Protein AF-A0A3A0BQT2-F1 (afdb_monomer_lite)

Secondary structure (DSSP, 8-state):
-HHHHHHHHHHHHHHHHHHHHHHHHHHHH-TTSPPTTTS--HHHHHHSS--SHHHHHHHHHHHS-TTT--HHHHHSGGG---HHHHHHHHHHHHHIIIIIIIHIIIIIIIIHHHHHHHHT-SS-S-HHHHHH-

Foldseek 3Di:
DQLVVLVVQLVVLCCVLVVLVVVLVVCVVPVPDADPPQFADPVCVVPVDHDDPNNVVLVVQQPDDPVPRDPCCVQAPRRRGDPVNSVVSVVVSVCSCVPRHPCSNVCVNCVFPPVCVVVVHPGDPDVVVNNVD

pLDDT: mean 86.45, std 8.44, range [69.0, 97.0]

Structure (mmCIF, N/CA/C/O backbone):
data_AF-A0A3A0BQT2-F1
#
_entry.id   AF-A0A3A0BQT2-F1
#
loop_
_atom_site.group_PDB
_atom_site.id
_atom_site.type_symbol
_atom_site.label_atom_id
_atom_site.label_alt_id
_atom_site.label_comp_id
_atom_site.label_asym_id
_atom_site.label_entity_id
_atom_site.label_seq_id
_atom_site.pdbx_PDB_ins_code
_atom_site.Cartn_x
_atom_site.Cartn_y
_atom_site.Cartn_z
_atom_site.occupancy
_atom_site.B_iso_or_equiv
_atom_site.auth_seq_id
_atom_site.auth_comp_id
_atom_site.auth_asym_id
_atom_site.auth_atom_id
_atom_site.pdbx_PDB_model_num
ATOM 1 N N . MET A 1 1 ? 19.676 -8.290 -10.763 1.00 78.88 1 MET A N 1
ATOM 2 C CA . MET A 1 1 ? 18.683 -8.021 -11.828 1.00 78.88 1 MET A CA 1
ATOM 3 C C . MET A 1 1 ? 17.628 -7.108 -11.239 1.00 78.88 1 MET A C 1
ATOM 5 O O . MET A 1 1 ? 16.939 -7.546 -10.324 1.00 78.88 1 MET A O 1
ATOM 9 N N . ILE A 1 2 ? 17.537 -5.874 -11.729 1.00 89.88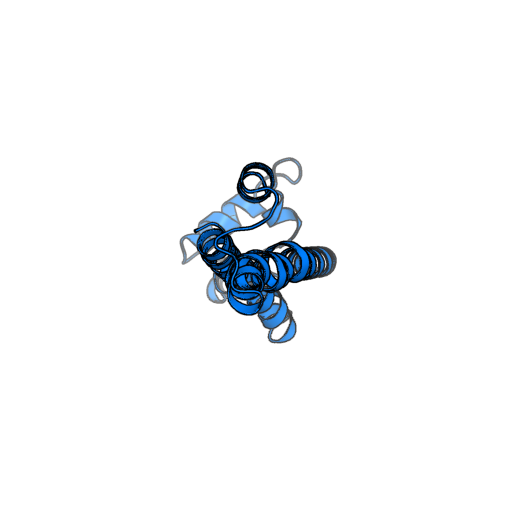 2 ILE A N 1
ATOM 10 C CA . ILE A 1 2 ? 16.664 -4.826 -11.172 1.00 89.88 2 ILE A CA 1
ATOM 11 C C . ILE A 1 2 ? 15.186 -5.251 -11.201 1.00 89.88 2 ILE A C 1
ATOM 13 O O . ILE A 1 2 ? 14.493 -5.151 -10.195 1.00 89.88 2 ILE A O 1
ATOM 17 N N . GLY A 1 3 ? 14.727 -5.901 -12.278 1.00 90.25 3 GLY A N 1
ATOM 18 C CA . GLY A 1 3 ? 13.347 -6.406 -12.354 1.00 90.25 3 GLY A CA 1
ATOM 19 C C . GLY A 1 3 ? 12.954 -7.384 -11.229 1.00 90.25 3 GLY A C 1
ATOM 20 O O . GLY A 1 3 ? 11.826 -7.350 -10.748 1.00 90.25 3 GLY A O 1
ATOM 21 N N . LYS A 1 4 ? 13.889 -8.205 -10.722 1.00 91.25 4 LYS A N 1
ATOM 22 C CA . LYS A 1 4 ? 13.617 -9.103 -9.579 1.00 91.25 4 LYS A CA 1
ATOM 23 C C . LYS A 1 4 ? 13.460 -8.339 -8.259 1.00 91.25 4 LYS A C 1
ATOM 25 O O . LYS A 1 4 ? 12.743 -8.804 -7.380 1.00 91.25 4 LYS A O 1
ATOM 30 N N . GLN A 1 5 ? 14.116 -7.187 -8.118 1.00 92.88 5 GLN A N 1
ATOM 31 C CA . GLN A 1 5 ? 13.978 -6.324 -6.941 1.00 92.88 5 GLN A CA 1
ATOM 32 C C . GLN A 1 5 ? 12.600 -5.659 -6.936 1.00 92.88 5 GLN A C 1
ATOM 34 O O . GLN A 1 5 ? 11.903 -5.732 -5.928 1.00 92.88 5 GLN A O 1
ATOM 39 N N . PHE A 1 6 ? 12.156 -5.138 -8.085 1.00 95.50 6 PHE A N 1
ATOM 40 C CA . PHE A 1 6 ? 10.790 -4.638 -8.250 1.00 95.50 6 PHE A CA 1
ATOM 41 C C . PHE A 1 6 ? 9.729 -5.700 -7.953 1.00 95.50 6 PHE A C 1
ATOM 43 O O . PHE A 1 6 ? 8.733 -5.399 -7.300 1.00 95.50 6 PHE A O 1
ATOM 50 N N . LEU A 1 7 ? 9.954 -6.953 -8.368 1.00 94.81 7 LEU A N 1
ATOM 51 C CA . LEU A 1 7 ? 9.053 -8.056 -8.030 1.00 94.81 7 LEU A CA 1
ATOM 52 C C . LEU A 1 7 ? 8.989 -8.293 -6.517 1.00 94.81 7 LEU A C 1
ATOM 54 O O . LEU A 1 7 ? 7.901 -8.392 -5.962 1.00 94.81 7 LEU A O 1
ATOM 58 N N . ALA A 1 8 ? 10.142 -8.371 -5.848 1.00 95.62 8 ALA A N 1
ATOM 59 C CA . ALA A 1 8 ? 10.200 -8.607 -4.408 1.00 95.62 8 ALA A CA 1
ATOM 60 C C . ALA A 1 8 ? 9.507 -7.487 -3.614 1.00 95.62 8 ALA A C 1
ATOM 62 O O . ALA A 1 8 ? 8.710 -7.770 -2.721 1.00 95.62 8 ALA A O 1
ATOM 63 N N . VAL A 1 9 ? 9.760 -6.224 -3.971 1.00 94.00 9 VAL A N 1
ATOM 64 C CA . VAL A 1 9 ? 9.125 -5.065 -3.326 1.00 94.00 9 VAL A CA 1
ATOM 65 C C . VAL A 1 9 ? 7.626 -5.025 -3.620 1.00 94.00 9 VAL A C 1
ATOM 67 O O . VAL A 1 9 ? 6.838 -4.839 -2.697 1.00 94.00 9 VAL A O 1
ATOM 70 N N . GLY A 1 10 ? 7.212 -5.259 -4.867 1.00 94.81 10 GLY A N 1
ATOM 71 C CA . GLY A 1 10 ? 5.799 -5.284 -5.245 1.00 94.81 10 GLY A CA 1
ATOM 72 C C . GLY A 1 10 ? 5.012 -6.381 -4.524 1.00 94.81 10 GLY A C 1
ATOM 73 O O . GLY A 1 10 ? 3.901 -6.135 -4.061 1.00 94.81 10 GLY A O 1
ATOM 74 N N . LEU A 1 11 ? 5.599 -7.571 -4.359 1.00 95.44 11 LEU A N 1
ATOM 75 C CA . LEU A 1 11 ? 4.996 -8.660 -3.583 1.00 95.44 11 LEU A CA 1
ATOM 76 C C . LEU A 1 11 ? 4.926 -8.338 -2.086 1.00 95.44 11 LEU A C 1
ATOM 78 O O . LEU A 1 11 ? 3.917 -8.627 -1.451 1.00 95.44 11 LEU A O 1
ATOM 82 N N . LEU A 1 12 ? 5.952 -7.699 -1.520 1.00 95.75 12 LEU A N 1
ATOM 83 C CA . LEU A 1 12 ? 5.912 -7.230 -0.134 1.00 95.75 12 LEU A CA 1
ATOM 84 C C . LEU A 1 12 ? 4.799 -6.191 0.058 1.00 95.75 12 LEU A C 1
ATOM 86 O O . LEU A 1 12 ? 3.989 -6.316 0.973 1.00 95.75 12 LEU A O 1
ATOM 90 N N . MET A 1 13 ? 4.706 -5.203 -0.831 1.00 96.56 13 MET A N 1
ATOM 91 C CA . MET A 1 13 ? 3.670 -4.168 -0.780 1.00 96.56 13 MET A CA 1
ATOM 92 C C . MET A 1 13 ? 2.269 -4.733 -1.027 1.00 96.56 13 MET A C 1
ATOM 94 O O . MET A 1 13 ? 1.300 -4.231 -0.462 1.00 96.56 13 MET A O 1
ATOM 98 N N . MET A 1 14 ? 2.151 -5.821 -1.793 1.00 95.62 14 MET A N 1
ATOM 99 C CA . MET A 1 14 ? 0.893 -6.546 -1.975 1.00 95.62 14 MET A CA 1
ATOM 100 C C . MET A 1 14 ? 0.372 -7.124 -0.656 1.00 95.62 14 MET A C 1
ATOM 102 O O . MET A 1 14 ? -0.840 -7.144 -0.457 1.00 95.62 14 MET A O 1
ATOM 106 N N . ILE A 1 15 ? 1.246 -7.534 0.270 1.00 95.12 15 ILE A N 1
ATOM 107 C CA . ILE A 1 15 ? 0.826 -7.996 1.602 1.00 95.12 15 ILE A CA 1
ATOM 108 C C . ILE A 1 15 ? 0.208 -6.839 2.393 1.00 95.12 15 ILE A C 1
ATOM 110 O O . ILE A 1 15 ? -0.855 -7.007 2.985 1.00 95.12 15 ILE A O 1
ATOM 114 N N . PHE A 1 16 ? 0.814 -5.649 2.361 1.00 93.44 16 PHE A N 1
ATOM 115 C CA . PHE A 1 16 ? 0.260 -4.467 3.030 1.00 93.44 16 PHE A CA 1
ATOM 116 C C . PHE A 1 16 ? -1.051 -4.004 2.385 1.00 93.44 16 PHE A C 1
ATOM 118 O O . PHE A 1 16 ? -2.051 -3.816 3.077 1.00 93.44 16 PHE A O 1
ATOM 125 N N . GLY A 1 17 ? -1.080 -3.878 1.055 1.00 94.00 17 GLY A N 1
ATOM 126 C CA . GLY A 1 17 ? -2.278 -3.505 0.304 1.00 94.00 17 GLY A CA 1
ATOM 127 C C . GLY A 1 17 ? -3.418 -4.506 0.505 1.00 94.00 17 GLY A C 1
ATOM 128 O O . GLY A 1 17 ? -4.528 -4.113 0.860 1.00 94.00 17 GLY A O 1
ATOM 129 N N . GLY A 1 18 ? -3.144 -5.803 0.363 1.00 93.56 18 GLY A N 1
ATOM 130 C CA . GLY A 1 18 ? -4.101 -6.877 0.631 1.00 93.56 18 GLY A CA 1
ATOM 131 C C . GLY A 1 18 ? -4.550 -6.921 2.093 1.00 93.56 18 GLY A C 1
ATOM 132 O O . GLY A 1 18 ? -5.733 -7.115 2.361 1.00 93.56 18 GLY A O 1
ATOM 133 N N . GLY A 1 19 ? -3.646 -6.649 3.037 1.00 92.44 19 GLY A N 1
ATOM 134 C CA . GLY A 1 19 ? -3.960 -6.514 4.458 1.00 92.44 19 GLY A CA 1
ATOM 135 C C . GLY A 1 19 ? -4.996 -5.422 4.714 1.00 92.44 19 GLY A C 1
ATOM 136 O O . GLY A 1 19 ? -6.020 -5.688 5.340 1.00 92.44 19 GLY A O 1
ATOM 137 N N . PHE A 1 20 ? -4.807 -4.225 4.148 1.00 91.81 20 PHE A N 1
ATOM 138 C CA . PHE A 1 20 ? -5.813 -3.161 4.233 1.00 91.81 20 PHE A CA 1
ATOM 139 C C . PHE A 1 20 ? -7.153 -3.560 3.605 1.00 91.81 20 PHE A C 1
ATOM 141 O O . PHE A 1 20 ? -8.201 -3.184 4.133 1.00 91.81 20 PHE A O 1
ATOM 148 N N . ALA A 1 21 ? -7.134 -4.371 2.539 1.00 92.19 21 ALA A N 1
ATOM 149 C CA . ALA A 1 21 ? -8.353 -4.900 1.933 1.00 92.19 21 ALA A CA 1
ATOM 150 C C . ALA A 1 21 ? -9.169 -5.773 2.883 1.00 92.19 21 ALA A C 1
ATOM 152 O O . ALA A 1 21 ? -10.396 -5.681 2.926 1.00 92.19 21 ALA A O 1
ATOM 153 N N . LEU A 1 22 ? -8.489 -6.591 3.683 1.00 91.31 22 LEU A N 1
ATOM 154 C CA . LEU A 1 22 ? -9.140 -7.423 4.687 1.00 91.31 22 LEU A CA 1
ATOM 155 C C . LEU A 1 22 ? -9.762 -6.582 5.807 1.00 91.31 22 LEU A C 1
ATOM 157 O O . LEU A 1 22 ? -10.847 -6.922 6.270 1.00 91.31 22 LEU A O 1
ATOM 161 N N . LEU A 1 23 ? -9.137 -5.464 6.190 1.00 88.06 23 LEU A N 1
ATOM 162 C CA . LEU A 1 23 ? -9.659 -4.593 7.248 1.00 88.06 23 LEU A CA 1
ATOM 163 C C . LEU A 1 23 ? -10.996 -3.947 6.869 1.00 88.06 23 LEU A C 1
ATOM 165 O O . LEU A 1 23 ? -11.965 -4.058 7.617 1.00 88.06 23 LEU A O 1
ATOM 169 N N . PHE A 1 24 ? -11.093 -3.306 5.699 1.00 87.00 24 PHE A N 1
ATOM 170 C CA . PHE A 1 24 ? -12.369 -2.706 5.293 1.00 87.00 24 PHE A CA 1
ATOM 171 C C . PHE A 1 24 ? -13.410 -3.763 4.906 1.00 87.00 24 PHE A C 1
ATOM 173 O O . PHE A 1 24 ? -14.608 -3.515 5.029 1.00 87.00 24 PHE A O 1
ATOM 180 N N . ARG A 1 25 ? -12.979 -4.955 4.464 1.00 89.25 25 ARG A N 1
ATOM 181 C CA . ARG A 1 25 ? -13.884 -6.082 4.212 1.00 89.25 25 ARG A CA 1
ATOM 182 C C . ARG A 1 25 ? -14.483 -6.620 5.508 1.00 89.25 25 ARG A C 1
ATOM 184 O O . ARG A 1 25 ? -15.661 -6.961 5.510 1.00 89.25 25 ARG A O 1
ATOM 191 N N . TRP A 1 26 ? -13.709 -6.656 6.593 1.00 87.19 26 TRP A N 1
ATOM 192 C CA . TRP A 1 26 ? -14.228 -6.972 7.922 1.00 87.19 26 TRP A CA 1
ATOM 193 C C . TRP A 1 26 ? -15.283 -5.955 8.351 1.00 87.19 26 TRP A C 1
ATOM 195 O O . TRP A 1 26 ? -16.391 -6.349 8.694 1.00 87.19 26 TRP A O 1
ATOM 205 N N . GLN A 1 27 ? -14.986 -4.660 8.220 1.00 85.25 27 GLN A N 1
ATOM 206 C CA . GLN A 1 27 ? -15.934 -3.600 8.569 1.00 85.25 27 GLN A CA 1
ATOM 207 C C . GLN A 1 27 ? -17.247 -3.678 7.772 1.00 85.25 27 GLN A C 1
ATOM 209 O O . GLN A 1 27 ? -18.309 -3.369 8.300 1.00 85.25 27 GLN A O 1
ATOM 214 N N . LEU A 1 28 ? -17.197 -4.098 6.503 1.00 86.88 28 LEU A N 1
ATOM 215 C CA . LEU A 1 28 ? -18.401 -4.312 5.690 1.00 86.88 28 LEU A CA 1
ATOM 216 C C . LEU A 1 28 ? -19.206 -5.550 6.117 1.00 86.88 28 LEU A C 1
ATOM 218 O O . LEU A 1 28 ? -20.416 -5.574 5.916 1.00 86.88 28 LEU A O 1
ATOM 222 N N . ALA A 1 29 ? -18.547 -6.581 6.652 1.00 88.75 29 ALA A N 1
ATOM 223 C CA . ALA A 1 29 ? -19.200 -7.810 7.099 1.00 88.75 29 ALA A CA 1
ATOM 224 C C . ALA A 1 29 ? -19.798 -7.676 8.509 1.00 88.75 29 ALA A C 1
ATOM 226 O O . ALA A 1 29 ? -20.903 -8.158 8.748 1.00 88.75 29 ALA A O 1
ATOM 227 N N . TYR A 1 30 ? -19.081 -7.013 9.420 1.00 85.81 30 TYR A N 1
ATOM 228 C CA . TYR A 1 30 ? -19.456 -6.843 10.823 1.00 85.81 30 TYR A CA 1
ATOM 229 C C . TYR A 1 30 ? -19.205 -5.390 11.264 1.00 85.81 30 TYR A C 1
ATOM 231 O O . TYR A 1 30 ? -18.162 -5.099 11.848 1.00 85.81 30 TYR A O 1
ATOM 239 N N . PRO A 1 31 ? -20.132 -4.458 10.981 1.00 79.06 31 PRO A N 1
ATOM 240 C CA . PRO A 1 31 ? -19.903 -3.026 11.191 1.00 79.06 31 PRO A CA 1
ATOM 241 C C . PRO A 1 31 ? -19.764 -2.628 12.665 1.00 79.06 31 PRO A C 1
ATOM 243 O O . PRO A 1 31 ? -19.020 -1.698 12.977 1.00 79.06 31 PRO A O 1
ATOM 246 N N . ASP A 1 32 ? -20.456 -3.339 13.556 1.00 78.62 32 ASP A N 1
ATOM 247 C CA . ASP A 1 32 ? -20.498 -3.045 14.993 1.00 78.62 32 ASP A CA 1
ATOM 248 C C . ASP A 1 32 ? -19.456 -3.834 15.797 1.00 78.62 32 ASP A C 1
ATOM 250 O O . ASP A 1 32 ? -19.334 -3.651 17.008 1.00 78.62 32 ASP A O 1
ATOM 254 N N . GLN A 1 33 ? -18.704 -4.725 15.142 1.00 80.81 33 GLN A N 1
ATOM 255 C CA . GLN A 1 33 ? -17.689 -5.528 15.811 1.00 80.81 33 GLN A CA 1
ATOM 256 C C . GLN A 1 33 ? -16.298 -4.917 15.630 1.00 80.81 33 GLN A C 1
ATOM 258 O O . GLN A 1 33 ? -15.926 -4.514 14.524 1.00 80.81 33 GLN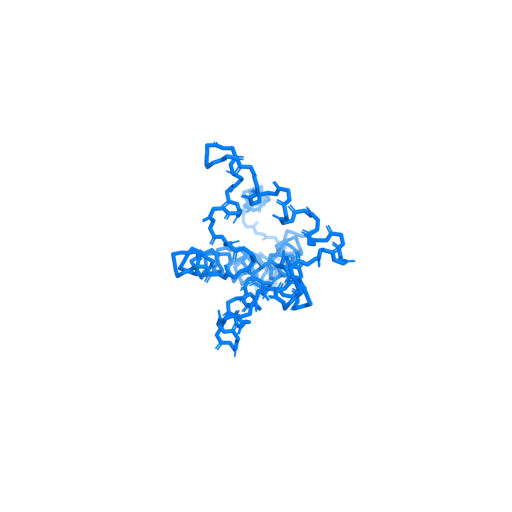 A O 1
ATOM 263 N N . PRO A 1 34 ? -15.490 -4.885 16.697 1.00 83.38 34 PRO A N 1
ATOM 264 C CA . PRO A 1 34 ? -14.120 -4.418 16.614 1.00 83.38 34 PRO A CA 1
ATOM 265 C C . PRO A 1 34 ? -13.265 -5.366 15.759 1.00 83.38 34 PRO A C 1
ATOM 267 O O . PRO A 1 34 ? -13.588 -6.542 15.568 1.00 83.38 34 PRO A O 1
ATOM 270 N N . LEU A 1 35 ? -12.158 -4.854 15.215 1.00 83.06 35 LEU A N 1
ATOM 271 C CA . LEU A 1 35 ? -11.259 -5.668 14.392 1.00 83.06 35 LEU A CA 1
ATOM 272 C C . LEU A 1 35 ? -10.688 -6.853 15.194 1.00 83.06 35 LEU A C 1
ATOM 274 O O . LEU A 1 35 ? -10.196 -6.647 16.300 1.00 83.06 35 LEU A O 1
ATOM 278 N N . PRO A 1 36 ? -10.599 -8.061 14.614 1.00 75.50 36 PRO A N 1
ATOM 279 C CA . PRO A 1 36 ? -10.253 -9.281 15.350 1.00 75.50 36 PRO A CA 1
ATOM 280 C C . PRO A 1 36 ? -8.798 -9.322 15.842 1.00 75.50 36 PRO A C 1
ATOM 282 O O . PRO A 1 36 ? -8.479 -10.086 16.745 1.00 75.50 36 PRO A O 1
ATOM 285 N N . LEU A 1 37 ? -7.904 -8.528 15.241 1.00 71.25 37 LEU A N 1
ATOM 286 C CA . LEU A 1 37 ? -6.476 -8.508 15.586 1.00 71.25 37 LEU A CA 1
ATOM 287 C C . LEU A 1 37 ? -6.069 -7.298 16.435 1.00 71.25 37 LEU A C 1
ATOM 289 O O . LEU A 1 37 ? -5.064 -7.339 17.137 1.00 71.25 37 LEU A O 1
ATOM 293 N N . ILE A 1 38 ? -6.801 -6.196 16.295 1.00 76.12 38 ILE A N 1
ATOM 294 C CA . ILE A 1 38 ? -6.412 -4.893 16.840 1.00 76.12 38 ILE A CA 1
ATOM 295 C C . ILE A 1 38 ? -7.429 -4.408 17.854 1.00 76.12 38 ILE A C 1
ATOM 297 O O . ILE A 1 38 ? -7.041 -3.664 18.734 1.00 76.12 38 ILE A O 1
ATOM 301 N N . GLY A 1 39 ? -8.701 -4.774 17.740 1.00 77.00 39 GLY A N 1
ATOM 302 C CA . GLY A 1 39 ? -9.756 -4.236 18.577 1.00 77.00 39 GLY A CA 1
ATOM 303 C C . GLY A 1 39 ? -9.981 -4.996 19.878 1.00 77.00 39 GLY A C 1
ATOM 304 O O . GLY A 1 39 ? -9.327 -6.004 20.144 1.00 77.00 39 GLY A O 1
ATOM 305 N N . ALA A 1 40 ? -10.882 -4.466 20.703 1.00 75.50 40 ALA A N 1
ATOM 306 C CA . ALA A 1 40 ? -11.232 -5.085 21.971 1.00 75.50 40 ALA A CA 1
ATOM 307 C C . ALA A 1 40 ? -11.921 -6.442 21.756 1.00 75.50 40 ALA A C 1
ATOM 309 O O . ALA A 1 40 ? -12.612 -6.649 20.758 1.00 75.50 40 ALA A O 1
ATOM 310 N N . SER A 1 41 ? -11.733 -7.380 22.680 1.00 73.25 41 SER A N 1
ATOM 311 C CA . SER A 1 41 ? -12.360 -8.696 22.591 1.00 73.25 41 SER A CA 1
ATOM 312 C C . SER A 1 41 ? -13.888 -8.595 22.704 1.00 73.25 41 SER A C 1
ATOM 314 O O . SER A 1 41 ? -14.427 -7.721 23.385 1.00 73.25 41 SER A O 1
ATOM 316 N N . ALA A 1 42 ? -14.614 -9.508 22.051 1.00 71.44 42 ALA A N 1
ATOM 317 C CA . ALA A 1 42 ? -16.074 -9.581 22.185 1.00 71.44 42 ALA A CA 1
ATOM 318 C C . ALA A 1 42 ? -16.498 -9.779 23.653 1.00 71.44 42 ALA A C 1
ATOM 320 O O . ALA A 1 42 ? -17.482 -9.208 24.108 1.00 71.44 42 ALA A O 1
ATOM 321 N N . GLU A 1 43 ? -15.693 -10.519 24.415 1.00 69.00 43 GLU A N 1
ATOM 322 C CA . GLU A 1 43 ? -15.915 -10.770 25.837 1.00 69.00 43 GLU A CA 1
ATOM 323 C C . GLU A 1 43 ? -15.733 -9.502 26.690 1.00 69.00 43 GLU A C 1
ATOM 325 O O . GLU A 1 43 ? -16.477 -9.293 27.650 1.00 69.00 43 GLU A O 1
ATOM 330 N N . PHE A 1 44 ? -14.812 -8.608 26.311 1.00 71.25 44 PHE A N 1
ATOM 331 C CA . PHE A 1 44 ? -14.654 -7.294 26.938 1.00 71.25 44 PHE A CA 1
ATOM 332 C C . PHE A 1 44 ? -15.873 -6.396 26.724 1.00 71.25 44 PHE A C 1
ATOM 334 O O . PHE A 1 44 ? -16.304 -5.707 27.646 1.00 71.25 44 PHE A O 1
ATOM 341 N N . LEU A 1 45 ? -16.450 -6.424 25.521 1.00 72.56 45 LEU A N 1
ATOM 342 C CA . LEU A 1 45 ? -17.650 -5.649 25.203 1.00 72.56 45 LEU A CA 1
ATOM 343 C C . LEU A 1 45 ? -18.873 -6.101 26.012 1.00 72.56 45 LEU A C 1
ATOM 345 O O . LEU A 1 45 ? -19.725 -5.276 26.331 1.00 72.56 45 LEU A O 1
ATOM 349 N N . GLU A 1 46 ? -18.954 -7.388 26.353 1.00 76.06 46 GLU A N 1
ATOM 350 C CA . GLU A 1 46 ? -20.077 -7.956 27.105 1.00 76.06 46 GLU A CA 1
ATOM 351 C C . GLU A 1 46 ? -19.907 -7.852 28.626 1.00 76.06 46 GLU A C 1
ATOM 353 O O . GLU A 1 46 ? -20.879 -7.612 29.341 1.00 76.06 46 GLU A O 1
ATOM 358 N N . THR A 1 47 ? -18.688 -8.040 29.136 1.00 70.38 47 THR A N 1
ATOM 359 C CA . THR A 1 47 ? -18.432 -8.132 30.585 1.00 70.38 47 THR A CA 1
ATOM 360 C C . THR A 1 47 ? -17.869 -6.852 31.195 1.00 70.38 47 THR A C 1
ATOM 362 O O . THR A 1 47 ? -17.950 -6.674 32.407 1.00 70.38 47 THR A O 1
ATOM 365 N N . GLY A 1 48 ? -17.291 -5.959 30.384 1.00 69.81 48 GLY A N 1
ATOM 366 C CA . GLY A 1 48 ? -16.585 -4.767 30.858 1.00 69.81 48 GLY A CA 1
ATOM 367 C C . GLY A 1 48 ? -15.272 -5.062 31.595 1.00 69.81 48 GLY A C 1
ATOM 368 O O . GLY A 1 48 ? -14.591 -4.126 32.014 1.00 69.81 48 GLY A O 1
ATOM 369 N N . GLU A 1 49 ? -14.889 -6.336 31.740 1.00 74.00 49 GLU A N 1
ATOM 370 C CA . GLU A 1 49 ? -13.649 -6.757 32.388 1.00 74.00 49 GLU A CA 1
ATOM 371 C C . GLU A 1 49 ? -12.618 -7.204 31.342 1.00 74.00 49 GLU A C 1
ATOM 373 O O . GLU A 1 49 ? -12.934 -8.004 30.457 1.00 74.00 49 GLU A O 1
ATOM 378 N N . PRO A 1 50 ? -11.369 -6.712 31.410 1.00 74.94 50 PRO A N 1
ATOM 379 C CA . PRO A 1 50 ? -10.356 -7.031 30.421 1.00 74.94 50 PRO A CA 1
ATOM 380 C C . PRO A 1 50 ? -9.805 -8.435 30.678 1.00 74.94 50 PRO A C 1
ATOM 382 O O . PRO A 1 50 ? -9.221 -8.706 31.727 1.00 74.94 50 PRO A O 1
ATOM 385 N N . LYS A 1 51 ? -9.971 -9.340 29.708 1.00 72.38 51 LYS A N 1
ATOM 386 C CA . LYS A 1 51 ? -9.480 -10.727 29.816 1.00 72.38 51 LYS A CA 1
ATOM 387 C C . LYS A 1 51 ? -8.280 -11.011 28.924 1.00 72.38 51 LYS A C 1
ATOM 389 O O . LYS A 1 51 ? -7.491 -11.909 29.216 1.00 72.38 51 LYS A O 1
ATOM 394 N N . THR A 1 52 ? -8.098 -10.216 27.874 1.00 78.94 52 THR A N 1
ATOM 395 C CA . THR A 1 52 ? -6.976 -10.331 26.939 1.00 78.94 52 THR A CA 1
ATOM 396 C C . THR A 1 52 ? -5.961 -9.204 27.132 1.00 78.94 52 THR A C 1
ATOM 398 O O . THR A 1 52 ? -6.302 -8.096 27.537 1.00 78.94 52 THR A O 1
ATOM 401 N N . GLY A 1 53 ? -4.693 -9.446 26.779 1.00 79.88 53 GLY A N 1
ATOM 402 C CA . GLY A 1 53 ? -3.657 -8.402 26.822 1.00 79.88 53 GLY A CA 1
ATOM 403 C C . GLY A 1 53 ? -3.995 -7.178 25.960 1.00 79.88 53 GLY A C 1
ATOM 404 O O . GLY A 1 53 ? -3.667 -6.057 26.334 1.00 79.88 53 GLY A O 1
ATOM 405 N N . MET A 1 54 ? -4.719 -7.382 24.854 1.00 77.06 54 MET A N 1
ATOM 406 C CA . MET A 1 54 ? -5.240 -6.300 24.015 1.00 77.06 54 MET A CA 1
ATOM 407 C C . MET A 1 54 ? -6.313 -5.471 24.738 1.00 77.06 54 MET A C 1
ATOM 409 O O . MET A 1 54 ? -6.311 -4.250 24.627 1.00 77.06 54 MET A O 1
ATOM 413 N N . ASP A 1 55 ? -7.173 -6.099 25.543 1.00 77.12 55 ASP A N 1
ATOM 414 C CA . ASP A 1 55 ? -8.221 -5.399 26.301 1.00 77.12 55 ASP A CA 1
ATOM 415 C C . ASP A 1 55 ? -7.618 -4.486 27.368 1.00 77.12 55 ASP A C 1
ATOM 417 O O . ASP A 1 55 ? -8.080 -3.364 27.555 1.00 77.12 55 ASP A O 1
ATOM 421 N N . ASN A 1 56 ? -6.536 -4.930 28.015 1.00 81.31 56 ASN A N 1
ATOM 422 C CA . ASN A 1 56 ? -5.780 -4.098 28.951 1.00 81.31 56 ASN A CA 1
ATOM 423 C C . ASN A 1 56 ? -5.157 -2.876 28.255 1.00 81.31 56 ASN A C 1
ATOM 425 O O . ASN A 1 56 ? -5.197 -1.776 28.802 1.00 81.31 56 ASN A O 1
ATOM 429 N N . LEU A 1 57 ? -4.625 -3.045 27.038 1.00 82.94 57 LEU A N 1
ATOM 430 C CA . LEU A 1 57 ? -4.079 -1.933 26.252 1.00 82.94 57 LEU A CA 1
ATOM 431 C C . LEU A 1 57 ? -5.170 -0.940 25.839 1.00 82.94 57 LEU A C 1
ATOM 433 O O . LEU A 1 57 ? -4.972 0.268 25.948 1.00 82.94 57 LEU A O 1
ATOM 437 N N . TRP A 1 58 ? -6.335 -1.427 25.405 1.00 80.31 58 TRP A N 1
ATOM 438 C CA . TRP A 1 58 ? -7.469 -0.563 25.071 1.00 80.31 58 TRP A CA 1
ATOM 439 C C . TRP A 1 58 ? -8.027 0.168 26.282 1.00 80.31 58 TRP A C 1
ATOM 441 O O . TRP A 1 58 ? -8.283 1.366 26.184 1.00 80.31 58 TRP A O 1
ATOM 451 N N . MET A 1 59 ? -8.166 -0.514 27.421 1.00 78.69 59 MET A N 1
ATOM 452 C CA . MET A 1 59 ? -8.517 0.103 28.701 1.00 78.69 59 MET A CA 1
ATOM 453 C C . MET A 1 59 ? -7.569 1.257 29.022 1.00 78.69 59 MET A C 1
ATOM 455 O O . MET A 1 59 ? -8.022 2.373 29.264 1.00 78.69 59 MET A O 1
ATOM 459 N N . GLU A 1 60 ? -6.259 1.019 28.943 1.00 82.75 60 GLU A N 1
ATOM 460 C CA . GLU A 1 60 ? -5.258 2.050 29.207 1.00 82.75 60 GLU A CA 1
ATOM 461 C C . GLU A 1 60 ? -5.378 3.224 28.224 1.00 82.75 60 GLU A C 1
ATOM 463 O O . GLU A 1 60 ? -5.328 4.386 28.621 1.00 82.75 60 GLU A O 1
ATOM 468 N N . TRP A 1 61 ? -5.545 2.951 26.930 1.00 80.38 61 TRP A N 1
ATOM 469 C CA . TRP A 1 61 ? -5.573 3.996 25.903 1.00 80.38 61 TRP A CA 1
ATOM 470 C C . TRP A 1 61 ? -6.858 4.820 25.905 1.00 80.38 61 TRP A C 1
ATOM 472 O O . TRP A 1 61 ? -6.820 5.998 25.557 1.00 80.38 61 TRP A O 1
ATOM 482 N N . ILE A 1 62 ? -7.987 4.225 26.286 1.00 75.19 62 ILE A N 1
ATOM 483 C CA . ILE A 1 62 ? -9.290 4.900 26.329 1.00 75.19 62 ILE A CA 1
ATOM 484 C C . ILE A 1 62 ? -9.454 5.710 27.616 1.00 75.19 62 ILE A C 1
ATOM 486 O O . ILE A 1 62 ? -10.098 6.758 27.582 1.00 75.19 62 ILE A O 1
ATOM 490 N N . GLN A 1 63 ? -8.854 5.253 28.719 1.00 77.75 63 GLN A N 1
ATOM 491 C CA . GLN A 1 63 ? -8.848 5.968 29.998 1.00 77.75 63 GLN A CA 1
ATOM 492 C C . GLN A 1 63 ? -7.882 7.163 30.022 1.00 77.75 63 GLN A C 1
ATOM 494 O O . GLN A 1 63 ? -8.007 8.011 30.904 1.00 77.75 63 GLN A O 1
ATOM 499 N N . LYS A 1 64 ? -6.942 7.262 29.067 1.00 79.50 64 LYS A N 1
ATOM 500 C CA . LYS A 1 64 ? -6.108 8.463 28.898 1.00 79.50 64 LYS A CA 1
ATOM 501 C C . LYS A 1 64 ? -6.966 9.673 28.543 1.00 79.50 64 LYS A C 1
ATOM 503 O O . LYS A 1 64 ? -7.952 9.557 27.813 1.00 79.50 64 LYS A O 1
ATOM 508 N N . ASP A 1 65 ? -6.558 10.831 29.056 1.00 74.19 65 ASP A N 1
ATOM 509 C CA . ASP A 1 65 ? -7.222 12.104 28.787 1.00 74.19 65 ASP A CA 1
ATOM 510 C C . ASP A 1 65 ? -7.284 12.379 27.276 1.00 74.19 65 ASP A C 1
ATOM 512 O O . ASP A 1 65 ? -6.398 11.964 26.526 1.00 74.19 65 ASP A O 1
ATOM 516 N N . ASP A 1 66 ? -8.320 13.078 26.805 1.00 70.56 66 ASP A N 1
ATOM 517 C CA . ASP A 1 66 ? -8.541 13.318 25.367 1.00 70.56 66 ASP A CA 1
ATOM 518 C C . ASP A 1 66 ? -7.350 14.008 24.677 1.00 70.56 66 ASP A C 1
ATOM 520 O O . ASP A 1 66 ? -7.145 13.834 23.471 1.00 70.56 66 ASP A O 1
ATOM 524 N N . SER A 1 67 ? -6.548 14.760 25.439 1.00 74.06 67 SER A N 1
ATOM 525 C CA . SER A 1 67 ? -5.313 15.400 24.978 1.00 74.06 67 SER A CA 1
ATOM 526 C C . SER A 1 67 ? -4.139 14.426 24.771 1.00 74.06 67 SER A C 1
ATOM 528 O O . SER A 1 67 ? -3.251 14.706 23.966 1.00 74.06 67 SER A O 1
ATOM 530 N N . GLU A 1 68 ? -4.158 13.265 25.431 1.00 77.50 68 GLU A N 1
ATOM 531 C CA . GLU A 1 68 ? -3.093 12.251 2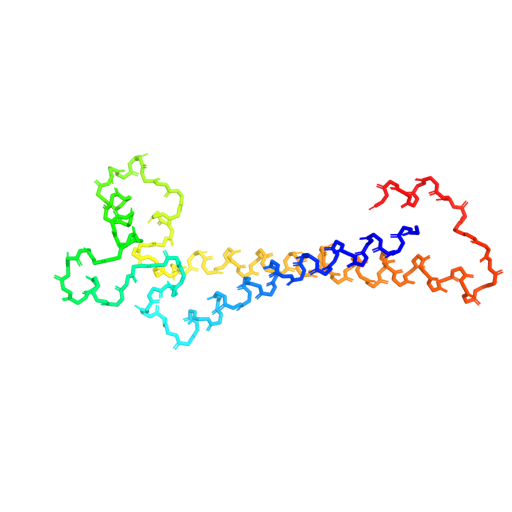5.420 1.00 77.50 68 GLU A CA 1
ATOM 532 C C . GLU A 1 68 ? -3.464 10.974 24.649 1.00 77.50 68 GLU A C 1
ATOM 534 O O . GLU A 1 68 ? -2.642 10.061 24.502 1.00 77.50 68 GLU A O 1
ATOM 539 N N . LYS A 1 69 ? -4.692 10.888 24.122 1.00 77.69 69 LYS A N 1
ATOM 540 C CA . LYS A 1 69 ? -5.121 9.752 23.298 1.00 77.69 69 LYS A CA 1
ATOM 541 C C . LYS A 1 69 ? -4.259 9.638 22.046 1.00 77.69 69 LYS A C 1
ATOM 543 O O . LYS A 1 69 ? -4.076 10.592 21.286 1.00 77.69 69 LYS A O 1
ATOM 548 N N . ASN A 1 70 ? -3.762 8.430 21.792 1.00 82.25 70 ASN A N 1
ATOM 549 C CA . ASN A 1 70 ? -3.020 8.154 20.571 1.00 82.25 70 ASN A CA 1
ATOM 550 C C . ASN A 1 70 ? -3.937 8.260 19.336 1.00 82.25 70 ASN A C 1
ATOM 552 O O . ASN A 1 70 ? -5.168 8.189 19.408 1.00 82.25 70 ASN A O 1
ATOM 556 N N . TRP A 1 71 ? -3.317 8.431 18.169 1.00 77.69 71 TRP A N 1
ATOM 557 C CA . TRP A 1 71 ? -4.048 8.611 16.913 1.00 77.69 71 TRP A CA 1
ATOM 558 C C . TRP A 1 71 ? -4.981 7.431 16.589 1.00 77.69 71 TRP A C 1
ATOM 560 O O . TRP A 1 71 ? -5.996 7.628 15.925 1.00 77.69 71 TRP A O 1
ATOM 570 N N . LEU A 1 72 ? -4.672 6.224 17.074 1.00 77.31 72 LEU A N 1
ATOM 571 C CA . LEU A 1 72 ? -5.488 5.032 16.866 1.00 77.31 72 LEU A CA 1
ATOM 572 C C . LEU A 1 72 ? -6.741 5.038 17.754 1.00 77.31 72 LEU A C 1
ATOM 574 O O . LEU A 1 72 ? -7.841 4.889 17.233 1.00 77.31 72 LEU A O 1
ATOM 578 N N . ALA A 1 73 ? -6.609 5.287 19.061 1.00 77.75 73 ALA A N 1
ATOM 579 C CA . ALA A 1 73 ? -7.736 5.319 19.995 1.00 77.75 73 ALA A CA 1
ATOM 580 C C . ALA A 1 73 ? -8.729 6.441 19.683 1.00 77.75 73 ALA A C 1
ATOM 582 O O . ALA A 1 73 ?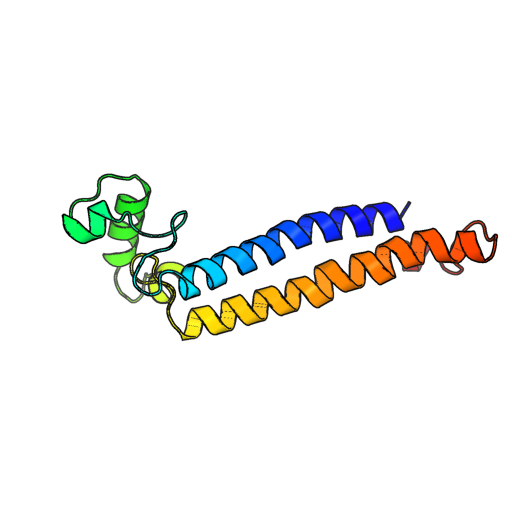 -9.926 6.291 19.915 1.00 77.75 73 ALA A O 1
ATOM 583 N N . LYS A 1 74 ? -8.251 7.540 19.088 1.00 79.38 74 LYS A N 1
ATOM 584 C CA . LYS A 1 74 ? -9.111 8.629 18.616 1.00 79.38 74 LYS A CA 1
ATOM 585 C C . LYS A 1 74 ? -9.947 8.252 17.386 1.00 79.38 74 LYS A C 1
ATOM 587 O O . LYS A 1 74 ? -11.078 8.708 17.260 1.00 79.38 74 LYS A O 1
ATOM 592 N N . ASN A 1 75 ? -9.390 7.456 16.470 1.00 78.75 75 ASN A N 1
ATOM 593 C CA . ASN A 1 75 ? -10.032 7.111 15.193 1.00 78.75 75 ASN A CA 1
ATOM 594 C C . ASN A 1 75 ? -10.745 5.749 15.206 1.00 78.75 75 ASN A C 1
ATOM 596 O O . ASN A 1 75 ? -11.533 5.461 14.303 1.00 78.75 75 ASN A O 1
ATOM 600 N N . MET A 1 76 ? -10.472 4.919 16.211 1.00 80.31 76 MET A N 1
ATOM 601 C CA . MET A 1 76 ? -11.061 3.598 16.388 1.00 80.31 76 MET A CA 1
ATOM 602 C C . MET A 1 76 ? -11.430 3.357 17.856 1.00 80.31 76 MET A C 1
ATOM 604 O O . MET A 1 76 ? -10.705 2.652 18.564 1.00 80.31 76 MET A O 1
ATOM 608 N N . PRO A 1 77 ? -12.541 3.931 18.347 1.00 74.44 77 PRO A N 1
ATOM 609 C CA . PRO A 1 77 ? -12.983 3.669 19.709 1.00 74.44 77 PRO A CA 1
ATOM 610 C C . PRO A 1 77 ? -13.239 2.168 19.874 1.00 74.44 77 PRO A C 1
ATOM 612 O O . PRO A 1 77 ? -13.976 1.567 19.091 1.00 74.44 77 PRO A O 1
ATOM 615 N N . MET A 1 78 ? -12.583 1.552 20.862 1.00 71.50 78 MET A N 1
ATOM 616 C CA . MET A 1 78 ? -12.694 0.116 21.174 1.00 71.50 78 MET A CA 1
ATOM 617 C C . MET A 1 78 ? -12.292 -0.823 20.023 1.00 71.50 78 MET A C 1
ATOM 619 O O . MET A 1 78 ? -12.553 -2.023 20.072 1.00 71.50 78 MET A O 1
ATOM 623 N N . GLY A 1 79 ? -11.643 -0.297 18.980 1.00 74.25 79 GLY A N 1
ATOM 624 C CA . GLY A 1 79 ? -11.257 -1.068 17.804 1.00 74.25 79 GLY A CA 1
ATOM 625 C C . GLY A 1 79 ? -12.305 -1.176 16.694 1.00 74.25 79 GLY A C 1
ATOM 626 O O . GLY A 1 79 ? -12.047 -1.887 15.720 1.00 74.25 79 GLY A O 1
ATOM 627 N N . ALA A 1 80 ? -13.447 -0.491 16.805 1.00 80.31 80 ALA A N 1
ATOM 628 C CA . ALA A 1 80 ? -14.411 -0.352 15.712 1.00 80.31 80 ALA A CA 1
ATOM 629 C C . ALA A 1 80 ? -13.964 0.758 14.742 1.00 80.31 80 ALA A C 1
ATOM 631 O O . ALA A 1 80 ? -13.458 1.800 15.163 1.00 80.31 80 ALA A O 1
ATOM 632 N N . VAL A 1 81 ? -14.119 0.551 13.432 1.00 82.00 81 VAL A N 1
ATOM 633 C CA . VAL A 1 81 ? -13.640 1.507 12.420 1.00 82.00 81 VAL A CA 1
ATOM 634 C C . VAL A 1 81 ? -14.649 2.643 12.242 1.00 82.00 81 VAL A C 1
ATOM 636 O O . VAL A 1 81 ? -15.747 2.440 11.727 1.00 82.00 81 VAL A O 1
ATOM 639 N N . ALA A 1 82 ? -14.262 3.869 12.606 1.00 83.44 82 ALA A N 1
ATOM 640 C CA . ALA A 1 82 ? -15.095 5.045 12.367 1.00 83.44 82 ALA A CA 1
ATOM 641 C C . ALA A 1 82 ? -15.245 5.347 10.856 1.00 83.44 82 ALA A C 1
ATOM 643 O O . ALA A 1 82 ? -14.302 5.117 10.090 1.00 83.44 82 ALA A O 1
ATOM 644 N N . PRO A 1 83 ? -16.360 5.957 10.401 1.00 84.69 83 PRO A N 1
ATOM 645 C CA . PRO A 1 83 ? -16.583 6.264 8.981 1.00 84.69 83 PRO A CA 1
ATOM 646 C C . PRO A 1 83 ? -15.482 7.122 8.334 1.00 84.69 83 PRO A C 1
ATOM 648 O O . PRO A 1 83 ? -15.095 6.899 7.189 1.00 84.69 83 PRO A O 1
ATOM 651 N N . ALA A 1 84 ? -14.927 8.088 9.073 1.00 86.56 84 ALA A N 1
ATOM 652 C CA . ALA A 1 84 ? -13.811 8.900 8.586 1.00 86.56 84 ALA A CA 1
ATOM 653 C C . ALA A 1 84 ? -12.535 8.062 8.398 1.00 86.56 84 ALA A C 1
ATOM 655 O O . ALA A 1 84 ? -11.828 8.203 7.397 1.00 86.56 84 ALA A O 1
ATOM 656 N N . PHE A 1 85 ? -12.269 7.148 9.334 1.00 85.88 85 PHE A N 1
ATOM 657 C CA . PHE A 1 85 ? -11.111 6.269 9.268 1.00 85.88 85 PHE A CA 1
ATOM 658 C C . PHE A 1 85 ? -11.245 5.251 8.130 1.00 85.88 85 PHE A C 1
ATOM 660 O O . PHE A 1 85 ? -10.280 5.024 7.403 1.00 85.88 85 PHE A O 1
ATOM 667 N N . TYR A 1 86 ? -12.452 4.739 7.875 1.00 87.75 86 TYR A N 1
ATOM 668 C CA . TYR A 1 86 ? -12.745 3.898 6.712 1.00 87.75 86 TYR A CA 1
ATOM 669 C C . TYR A 1 86 ? -12.308 4.555 5.393 1.00 87.75 86 TYR A C 1
ATOM 671 O O . TYR A 1 86 ? -11.587 3.943 4.605 1.00 87.75 86 TYR A O 1
ATOM 679 N N . ASN A 1 87 ? -12.668 5.827 5.181 1.00 91.00 87 ASN A N 1
ATOM 680 C CA . ASN A 1 87 ? -12.291 6.562 3.969 1.00 91.00 87 ASN A CA 1
ATOM 681 C C . ASN A 1 87 ? -10.767 6.707 3.832 1.00 91.00 87 ASN A C 1
ATOM 683 O O . ASN A 1 87 ? -10.222 6.549 2.735 1.00 91.00 87 ASN A O 1
ATOM 687 N N . SER A 1 88 ? -10.062 6.960 4.940 1.00 91.06 88 SER A N 1
ATOM 688 C CA . SER A 1 88 ? -8.595 7.001 4.929 1.00 91.06 88 SER A CA 1
ATOM 689 C C . SER A 1 88 ? -7.969 5.637 4.620 1.00 91.06 88 SER A C 1
ATOM 691 O O . SER A 1 88 ? -7.071 5.566 3.783 1.00 91.06 88 SER A O 1
ATOM 693 N N . LEU A 1 89 ? -8.477 4.547 5.209 1.00 90.50 89 LEU A N 1
ATOM 694 C CA . LEU A 1 89 ? -7.996 3.186 4.963 1.00 90.50 89 LEU A CA 1
ATOM 695 C C . LEU A 1 89 ? -8.193 2.778 3.503 1.00 90.50 89 LEU A C 1
ATOM 697 O O . LEU A 1 89 ? -7.273 2.243 2.885 1.00 90.50 89 LEU A O 1
ATOM 701 N N . PHE A 1 90 ? -9.364 3.071 2.934 1.00 92.25 90 PHE A N 1
ATOM 702 C CA . PHE A 1 90 ? -9.654 2.790 1.531 1.00 92.25 90 PHE A CA 1
ATOM 703 C C . PHE A 1 90 ? -8.725 3.572 0.593 1.00 92.25 90 PHE A C 1
ATOM 705 O O . PHE A 1 90 ? -8.170 3.013 -0.354 1.00 92.25 90 PHE A O 1
ATOM 712 N N . THR A 1 91 ? -8.489 4.852 0.891 1.00 94.38 91 THR A N 1
ATOM 713 C CA . THR A 1 91 ? -7.590 5.702 0.097 1.00 94.38 91 THR A CA 1
ATOM 714 C C . THR A 1 91 ? -6.140 5.215 0.175 1.00 94.38 91 THR A C 1
ATOM 716 O O . THR A 1 91 ? -5.461 5.130 -0.852 1.00 94.38 91 THR A O 1
ATOM 719 N N . MET A 1 92 ? -5.663 4.834 1.366 1.00 94.31 92 MET A N 1
ATOM 720 C CA . MET A 1 92 ? -4.325 4.255 1.539 1.00 94.31 92 MET A CA 1
ATOM 721 C C . MET A 1 92 ? -4.180 2.921 0.805 1.00 94.31 92 MET A C 1
ATOM 723 O O . MET A 1 92 ? -3.186 2.721 0.108 1.00 94.31 92 MET A O 1
ATOM 727 N N . HIS A 1 93 ? -5.183 2.041 0.893 1.00 95.12 93 HIS A N 1
ATOM 728 C CA . HIS A 1 93 ? -5.220 0.793 0.133 1.00 95.12 93 HIS A CA 1
ATOM 729 C C . HIS A 1 93 ? -5.072 1.055 -1.370 1.00 95.12 93 HIS A C 1
ATOM 731 O O . HIS A 1 93 ? -4.163 0.515 -1.998 1.00 95.12 93 HIS A O 1
ATOM 737 N N . ALA A 1 94 ? -5.915 1.921 -1.940 1.00 96.06 94 ALA A N 1
ATOM 738 C CA . ALA A 1 94 ? -5.884 2.228 -3.367 1.00 96.06 94 ALA A CA 1
ATOM 739 C C . ALA A 1 94 ? -4.527 2.807 -3.802 1.00 96.06 94 ALA A C 1
ATOM 741 O O . ALA A 1 94 ? -3.965 2.390 -4.817 1.00 96.06 94 ALA A O 1
ATOM 742 N N . THR A 1 95 ? -3.967 3.720 -3.005 1.00 96.38 95 THR A N 1
ATOM 743 C CA . THR A 1 95 ? -2.679 4.365 -3.300 1.00 96.38 95 THR A CA 1
ATOM 744 C C . THR A 1 95 ? -1.539 3.345 -3.304 1.00 96.38 95 THR A C 1
ATOM 746 O O . THR A 1 95 ? -0.744 3.310 -4.242 1.00 96.38 95 THR A O 1
ATOM 749 N N . ILE A 1 96 ? -1.488 2.458 -2.306 1.00 96.31 96 ILE A N 1
ATOM 750 C CA . ILE A 1 96 ? -0.476 1.396 -2.226 1.00 96.31 96 ILE A CA 1
ATOM 751 C C . ILE A 1 96 ? -0.631 0.414 -3.388 1.00 96.31 96 ILE A C 1
ATOM 753 O O . ILE A 1 96 ? 0.351 0.082 -4.051 1.00 96.31 96 ILE A O 1
ATOM 757 N N . MET A 1 97 ? -1.859 -0.008 -3.694 1.00 97.00 97 MET A N 1
ATOM 758 C CA . MET A 1 97 ? -2.101 -0.962 -4.774 1.00 97.00 97 MET A CA 1
ATOM 759 C C . MET A 1 97 ? -1.687 -0.407 -6.140 1.00 97.00 97 MET A C 1
ATOM 761 O O . MET A 1 97 ? -1.053 -1.119 -6.912 1.00 97.00 97 MET A O 1
ATOM 765 N N . ILE A 1 98 ? -1.982 0.857 -6.450 1.00 95.56 98 ILE A N 1
ATOM 766 C CA . ILE A 1 98 ? -1.642 1.427 -7.761 1.00 95.56 98 ILE A CA 1
ATOM 767 C C . ILE A 1 98 ? -0.145 1.743 -7.854 1.00 95.56 98 ILE A C 1
ATOM 769 O O . ILE A 1 98 ? 0.535 1.257 -8.762 1.00 95.56 98 ILE A O 1
ATOM 773 N N . PHE A 1 99 ? 0.379 2.534 -6.916 1.00 95.94 99 PHE A N 1
ATOM 774 C CA . PHE A 1 99 ? 1.725 3.100 -7.033 1.00 95.94 99 PHE A CA 1
ATOM 775 C C . PHE A 1 99 ? 2.832 2.160 -6.563 1.00 95.94 99 PHE A C 1
ATOM 777 O O . PHE A 1 99 ? 3.940 2.235 -7.083 1.00 95.94 99 PHE A O 1
ATOM 784 N N . PHE A 1 100 ? 2.543 1.264 -5.617 1.00 94.69 100 PHE A N 1
ATOM 785 C CA . PHE A 1 100 ? 3.558 0.420 -4.982 1.00 94.69 100 PHE A CA 1
ATOM 786 C C . PHE A 1 100 ? 3.423 -1.073 -5.311 1.00 94.69 100 PHE A C 1
ATOM 788 O O . PHE A 1 100 ? 4.347 -1.836 -5.037 1.00 94.69 100 PHE A O 1
ATOM 795 N N . VAL A 1 101 ? 2.322 -1.498 -5.942 1.00 96.19 101 VAL A N 1
ATOM 796 C CA . VAL A 1 101 ? 2.118 -2.895 -6.365 1.00 96.19 101 VAL A CA 1
ATOM 797 C C . VAL A 1 101 ? 1.983 -3.000 -7.880 1.00 96.19 101 VAL A C 1
ATOM 799 O O . VAL A 1 101 ? 2.850 -3.577 -8.533 1.00 96.19 101 VAL A O 1
ATOM 802 N N . VAL A 1 102 ? 0.933 -2.420 -8.467 1.00 95.94 102 VAL A N 1
ATOM 803 C CA . VAL A 1 102 ? 0.617 -2.588 -9.894 1.00 95.94 102 VAL A CA 1
ATOM 804 C C . VAL A 1 102 ? 1.702 -1.982 -10.782 1.00 95.94 102 VAL A C 1
ATOM 806 O O . VAL A 1 102 ? 2.238 -2.689 -11.635 1.00 95.94 102 VAL A O 1
ATOM 809 N N . MET A 1 103 ? 2.074 -0.712 -10.580 1.00 96.06 103 MET A N 1
ATOM 810 C CA . MET A 1 103 ? 3.122 -0.085 -11.397 1.00 96.06 103 MET A CA 1
ATOM 811 C C . MET A 1 103 ? 4.502 -0.747 -11.218 1.00 96.06 103 MET A C 1
ATOM 813 O O . MET A 1 103 ? 5.116 -1.088 -12.232 1.00 96.06 103 MET A O 1
ATOM 817 N N . PRO A 1 104 ? 4.987 -1.026 -9.992 1.00 94.25 104 PRO A N 1
ATOM 818 C CA . PRO A 1 104 ? 6.262 -1.714 -9.799 1.00 94.25 104 PRO A CA 1
ATOM 819 C C . PRO A 1 104 ? 6.298 -3.128 -10.377 1.00 94.25 104 PRO A C 1
ATOM 821 O O . PRO A 1 104 ? 7.314 -3.523 -10.938 1.00 94.25 104 PRO A O 1
ATOM 824 N N . ILE A 1 105 ? 5.211 -3.901 -10.307 1.00 95.75 105 ILE A N 1
ATOM 825 C CA . ILE A 1 105 ? 5.194 -5.255 -10.881 1.00 95.75 105 ILE A CA 1
ATOM 826 C C . ILE A 1 105 ? 5.119 -5.194 -12.412 1.00 95.75 105 ILE A C 1
ATOM 828 O O . ILE A 1 105 ? 5.915 -5.841 -13.095 1.00 95.75 105 ILE A O 1
ATOM 832 N N . LEU A 1 106 ? 4.192 -4.414 -12.973 1.00 94.81 106 LEU A N 1
ATOM 833 C CA . LEU A 1 106 ? 3.985 -4.369 -14.423 1.00 94.81 106 LEU A CA 1
ATOM 834 C C . LEU A 1 106 ? 5.111 -3.630 -15.149 1.00 94.81 106 LEU A C 1
ATOM 836 O O . LEU A 1 106 ? 5.703 -4.164 -16.083 1.00 94.81 106 LEU A O 1
ATOM 840 N N . VAL A 1 107 ? 5.438 -2.416 -14.717 1.00 93.69 107 VAL A N 1
ATOM 841 C CA . VAL A 1 107 ? 6.450 -1.586 -15.381 1.00 93.69 107 VAL A CA 1
ATOM 842 C C . VAL A 1 107 ? 7.840 -1.887 -14.822 1.00 93.69 107 VAL A C 1
ATOM 844 O O . VAL A 1 107 ? 8.774 -2.117 -15.587 1.00 93.69 107 VAL A O 1
ATOM 847 N N . GLY A 1 108 ? 7.980 -1.960 -13.498 1.00 92.44 108 GLY A N 1
ATOM 848 C CA . GLY A 1 108 ? 9.274 -2.168 -12.841 1.00 92.44 108 GLY A CA 1
ATOM 849 C C . GLY A 1 108 ? 9.848 -3.579 -13.019 1.00 92.44 108 GLY A C 1
ATOM 850 O O . GLY A 1 108 ? 11.012 -3.717 -13.384 1.00 92.44 108 GLY A O 1
ATOM 851 N N . CYS A 1 109 ? 9.063 -4.641 -12.804 1.00 94.12 109 CYS A N 1
ATOM 852 C CA . CYS A 1 109 ? 9.520 -6.025 -12.968 1.00 94.12 109 CYS A CA 1
ATOM 853 C C . CYS A 1 109 ? 9.445 -6.474 -14.428 1.00 94.12 109 CYS A C 1
ATOM 855 O O . CYS A 1 109 ? 10.481 -6.765 -15.032 1.00 94.12 109 CYS A O 1
ATOM 857 N N . PHE A 1 110 ? 8.240 -6.540 -15.003 1.00 94.06 110 PHE A N 1
ATOM 858 C CA . PHE A 1 110 ? 8.081 -7.073 -16.357 1.00 94.06 110 PHE A CA 1
ATOM 859 C C . PHE A 1 110 ? 8.708 -6.168 -17.417 1.00 94.06 110 PHE A C 1
ATOM 861 O O . PHE A 1 110 ? 9.339 -6.693 -18.329 1.00 94.06 110 PHE A O 1
ATOM 868 N N . GLY A 1 111 ? 8.642 -4.841 -17.275 1.00 92.75 111 GLY A N 1
ATOM 869 C CA . GLY A 1 111 ? 9.335 -3.924 -18.185 1.00 92.75 111 GLY A CA 1
ATOM 870 C C . GLY A 1 111 ? 10.850 -4.148 -18.200 1.00 92.75 111 GLY A C 1
ATOM 871 O O . GLY A 1 111 ? 11.426 -4.378 -19.260 1.00 92.75 111 GLY A O 1
ATOM 872 N N . ASN A 1 112 ? 11.495 -4.189 -17.030 1.00 93.00 112 ASN A N 1
ATOM 873 C CA . ASN A 1 112 ? 12.947 -4.392 -16.946 1.00 93.00 112 ASN A CA 1
ATOM 874 C C . ASN A 1 112 ? 13.424 -5.803 -17.293 1.00 93.00 112 ASN A C 1
ATOM 876 O O . ASN A 1 112 ? 14.599 -5.989 -17.604 1.00 93.00 112 ASN A O 1
ATOM 880 N N . PHE A 1 113 ? 12.556 -6.809 -17.190 1.00 91.94 113 PHE A N 1
ATOM 881 C CA . PHE A 1 113 ? 12.928 -8.194 -17.462 1.00 91.94 113 PHE A CA 1
ATOM 882 C C . PHE A 1 113 ? 12.599 -8.618 -18.897 1.00 91.94 113 PHE A C 1
ATOM 884 O O . PHE A 1 113 ? 13.426 -9.245 -19.555 1.00 91.94 113 PHE A O 1
ATOM 891 N N . LEU A 1 114 ? 11.402 -8.285 -19.389 1.00 93.44 114 LEU A N 1
ATOM 892 C CA . LEU A 1 114 ? 10.900 -8.776 -20.670 1.00 93.44 114 LEU A CA 1
ATOM 893 C C . LEU A 1 114 ? 11.294 -7.892 -21.852 1.00 93.44 114 LEU A C 1
ATOM 895 O O . LEU A 1 114 ? 11.579 -8.445 -22.907 1.00 93.44 114 LEU A O 1
ATOM 899 N N . ILE A 1 115 ? 11.348 -6.561 -21.714 1.00 94.25 115 ILE A N 1
ATOM 900 C CA . ILE A 1 115 ? 11.629 -5.680 -22.865 1.00 94.25 115 ILE A CA 1
ATOM 901 C C . ILE A 1 115 ? 13.017 -5.953 -23.472 1.00 94.25 115 ILE A C 1
ATOM 903 O O . ILE A 1 115 ? 13.079 -6.172 -24.684 1.00 94.25 115 ILE A O 1
ATOM 907 N N . PRO A 1 116 ? 14.118 -6.026 -22.692 1.00 93.38 116 PRO A N 1
ATOM 908 C CA . PRO A 1 116 ? 15.425 -6.368 -23.258 1.00 93.38 116 PRO A CA 1
ATOM 909 C C . PRO A 1 116 ? 15.424 -7.745 -23.928 1.00 93.38 116 PRO A C 1
ATOM 911 O O . PRO A 1 116 ? 15.963 -7.914 -25.019 1.00 93.38 116 PRO A O 1
ATOM 914 N N . LEU A 1 117 ? 14.737 -8.715 -23.316 1.00 93.69 117 LEU A N 1
ATOM 915 C CA . LEU A 1 117 ? 14.646 -10.077 -23.833 1.00 93.69 117 LEU A CA 1
ATOM 916 C C . LEU A 1 117 ? 13.865 -10.150 -25.156 1.00 93.69 117 LEU A C 1
ATOM 918 O O . LEU A 1 117 ? 14.281 -10.860 -26.065 1.00 93.69 117 LEU A O 1
ATOM 922 N N . MET A 1 118 ? 12.768 -9.398 -25.284 1.00 96.12 118 MET A N 1
ATOM 923 C CA . MET A 1 118 ? 11.945 -9.332 -26.499 1.00 96.12 118 MET A CA 1
ATOM 924 C C . MET A 1 118 ? 12.687 -8.692 -27.677 1.00 96.12 118 MET A C 1
ATOM 926 O O . MET A 1 118 ? 12.448 -9.069 -28.821 1.00 96.12 118 MET A O 1
ATOM 930 N N . ILE A 1 119 ? 13.586 -7.740 -27.409 1.00 95.62 119 ILE A N 1
ATOM 931 C CA . ILE A 1 119 ? 14.364 -7.026 -28.437 1.00 95.62 119 ILE A CA 1
ATOM 932 C C . ILE A 1 119 ? 15.749 -7.682 -28.646 1.00 95.62 119 ILE A C 1
ATOM 934 O O . ILE A 1 119 ? 16.506 -7.298 -29.534 1.00 95.62 119 ILE A O 1
ATOM 938 N N . GLY A 1 120 ? 16.088 -8.711 -27.861 1.00 94.44 120 GLY A N 1
ATOM 939 C CA . GLY A 1 120 ? 17.369 -9.419 -27.941 1.00 94.44 120 GLY A CA 1
ATOM 940 C C . GLY A 1 120 ? 18.562 -8.596 -27.445 1.00 94.44 120 GLY A C 1
ATOM 941 O O . GLY A 1 120 ? 19.708 -8.911 -27.768 1.00 94.44 120 GLY A O 1
ATOM 942 N N . THR A 1 121 ? 18.318 -7.533 -26.676 1.00 95.19 121 THR A N 1
ATOM 943 C CA . THR A 1 121 ? 19.379 -6.707 -26.099 1.00 95.19 121 THR A CA 1
ATOM 944 C 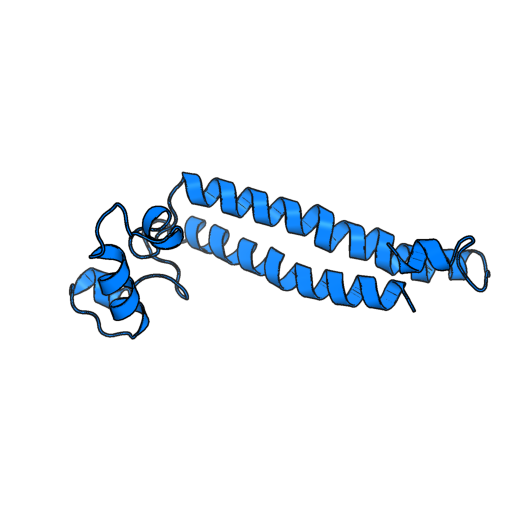C . THR A 1 121 ? 19.839 -7.282 -24.762 1.00 95.19 121 THR A C 1
ATOM 946 O O . THR A 1 121 ? 19.107 -7.972 -24.052 1.00 95.19 121 THR A O 1
ATOM 949 N N . ARG A 1 122 ? 21.095 -7.002 -24.398 1.00 90.06 122 ARG A N 1
ATOM 950 C CA . ARG A 1 122 ? 21.682 -7.492 -23.144 1.00 90.06 122 ARG A CA 1
ATOM 951 C C . ARG A 1 122 ? 21.190 -6.726 -21.907 1.00 90.06 122 ARG A C 1
ATOM 953 O O . ARG A 1 122 ? 21.154 -7.312 -20.829 1.00 90.06 122 ARG A O 1
ATOM 960 N N . ASP A 1 123 ? 20.870 -5.440 -22.047 1.00 91.31 123 ASP A N 1
ATOM 961 C CA . ASP A 1 123 ? 20.462 -4.556 -20.946 1.00 91.31 123 ASP A CA 1
ATOM 962 C C . ASP A 1 123 ? 19.641 -3.356 -21.468 1.00 91.31 123 ASP A C 1
ATOM 964 O O . ASP A 1 123 ? 19.496 -3.165 -22.681 1.00 9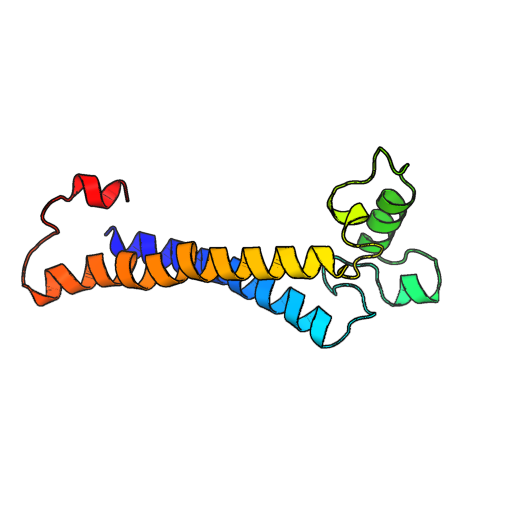1.31 123 ASP A O 1
ATOM 968 N N . MET A 1 124 ? 19.112 -2.548 -20.549 1.00 93.31 124 MET A N 1
ATOM 969 C CA . MET A 1 124 ? 18.442 -1.273 -20.815 1.00 93.31 124 MET A CA 1
ATOM 970 C C . MET A 1 124 ? 19.440 -0.198 -21.279 1.00 93.31 124 MET A C 1
ATOM 972 O O . MET A 1 124 ? 20.611 -0.219 -20.905 1.00 93.31 124 MET A O 1
ATOM 976 N N . ALA A 1 125 ? 18.971 0.794 -22.047 1.00 92.50 125 ALA A N 1
ATOM 977 C CA . ALA A 1 125 ? 19.824 1.860 -22.597 1.00 92.50 125 ALA A CA 1
ATOM 978 C C . ALA A 1 125 ? 20.541 2.710 -21.525 1.00 92.50 125 ALA A C 1
ATOM 980 O O . ALA A 1 125 ? 21.654 3.177 -21.757 1.00 92.50 125 ALA A O 1
ATOM 981 N N . PHE A 1 126 ? 19.929 2.882 -20.345 1.00 94.69 126 PHE A N 1
ATOM 982 C CA . PHE A 1 126 ? 20.494 3.633 -19.215 1.00 94.69 126 PHE A CA 1
ATOM 983 C C . PHE A 1 126 ? 20.511 2.790 -17.924 1.00 94.69 126 PHE A C 1
ATOM 985 O O . PHE A 1 126 ? 19.633 2.954 -17.071 1.00 94.69 126 PHE A O 1
ATOM 992 N N . PRO A 1 127 ? 21.509 1.905 -17.732 1.00 90.94 127 PRO A N 1
ATOM 993 C CA . PRO A 1 127 ? 21.534 0.972 -16.599 1.00 90.94 127 PRO A CA 1
ATOM 994 C C . PRO A 1 127 ? 21.579 1.646 -15.218 1.00 90.94 127 PRO A C 1
ATOM 996 O O . PRO A 1 127 ? 20.961 1.163 -14.273 1.00 90.94 127 PRO A O 1
ATOM 999 N N . VAL A 1 128 ? 22.271 2.785 -15.091 1.00 93.94 128 VAL A N 1
ATOM 1000 C CA . VAL A 1 128 ? 22.400 3.503 -13.808 1.00 93.94 128 VAL A CA 1
ATOM 1001 C C . VAL A 1 128 ? 21.083 4.154 -13.392 1.00 93.94 128 VAL A C 1
ATOM 1003 O O . VAL A 1 128 ? 20.687 4.032 -12.238 1.00 93.94 128 VAL A O 1
ATOM 1006 N N . LEU A 1 129 ? 20.377 4.802 -14.327 1.00 93.62 129 LEU A N 1
ATOM 1007 C CA . LEU A 1 129 ? 19.066 5.396 -14.042 1.00 93.62 129 LEU A CA 1
ATOM 1008 C C . LEU A 1 129 ? 18.046 4.326 -13.656 1.00 93.62 129 LEU A C 1
ATOM 1010 O O . LEU A 1 129 ? 17.248 4.539 -12.754 1.00 93.62 129 LEU A O 1
ATOM 1014 N N . ASN A 1 130 ? 18.122 3.157 -14.290 1.00 93.38 130 ASN A N 1
ATOM 1015 C CA . ASN A 1 130 ? 17.269 2.029 -13.952 1.00 93.38 130 ASN A CA 1
ATOM 1016 C C . ASN A 1 130 ? 17.504 1.511 -12.524 1.00 93.38 130 ASN A C 1
ATOM 1018 O O . ASN A 1 130 ? 16.571 1.101 -11.851 1.00 93.38 130 ASN A O 1
ATOM 1022 N N . MET A 1 131 ? 18.752 1.536 -12.050 1.00 92.88 131 MET A N 1
ATOM 1023 C CA . MET A 1 131 ? 19.094 1.118 -10.688 1.00 92.88 131 MET A CA 1
ATOM 1024 C C . MET A 1 131 ? 18.626 2.120 -9.619 1.00 92.88 131 MET A C 1
ATOM 1026 O O . MET A 1 131 ? 18.432 1.725 -8.474 1.00 92.88 131 MET A O 1
ATOM 1030 N N . LEU A 1 132 ? 18.493 3.403 -9.971 1.00 93.25 132 LEU A N 1
ATOM 1031 C CA . LEU A 1 132 ? 17.992 4.453 -9.075 1.00 93.25 132 LEU A CA 1
ATOM 1032 C C . LEU A 1 132 ? 16.458 4.501 -8.990 1.00 93.25 132 LEU A C 1
ATOM 1034 O O . LEU A 1 132 ? 15.936 5.140 -8.077 1.00 93.25 132 LEU A O 1
ATOM 1038 N N . SER A 1 133 ? 15.769 3.897 -9.963 1.00 87.56 133 SER A N 1
ATOM 1039 C CA . SER A 1 133 ? 14.306 3.832 -10.044 1.00 87.56 133 SER A CA 1
ATOM 1040 C C . SER A 1 133 ? 13.711 2.855 -9.041 1.00 87.56 133 SER A C 1
ATOM 1042 O O . SER A 1 133 ? 12.521 3.079 -8.723 1.00 87.56 133 SER A O 1
#

Radius of gyration: 21.47 Å; chains: 1; bounding box: 43×26×61 Å

Sequence (133 aa):
MIGKQFLAVGLLMMIFGGGFALLFRWQLAYPDQPLPLIGASAEFLETGEPKTGMDNLWMEWIQKDDSEKNWLAKNMPMGAVAPAFYNSLFTMHATIMIFFVVMPILVGCFGNFLIPLMIGTRDMAFPVLNMLS